Protein AF-B4UKB8-F1 (afdb_monomer_lite)

Secondary structure (DSSP, 8-state):
------------------------PPPS-PPPPPPPB-TTSPBPPPTTPPPPPPEEEPPHHHHHH-TTS-SEEETT-EEE-TTS-EEEE-TTS-EEEPPP-----

pLDDT: mean 75.97, std 21.99, range [34.5, 98.38]

Sequence (105 aa):
MDTSRHDNRANGRRRRKGGGGRRMAHGPRSPHPHIPLTDEGTPAAIPDAPPVSPVVFVSAESRQRYPWVPARVIAGSVWRGPGHERVRVDENGHAAPWKTVQRAG

Structure (mmCIF, N/CA/C/O backbone):
data_AF-B4UKB8-F1
#
_entry.id   AF-B4UKB8-F1
#
loop_
_atom_site.group_PDB
_atom_site.id
_atom_site.type_symbol
_atom_site.label_atom_id
_atom_site.label_alt_id
_atom_site.label_comp_id
_atom_site.label_asym_id
_atom_site.label_entity_id
_atom_site.label_seq_id
_atom_site.pdbx_PDB_ins_code
_atom_site.Cartn_x
_atom_site.Cartn_y
_atom_site.Cartn_z
_atom_site.occupancy
_atom_site.B_iso_or_equiv
_atom_site.auth_seq_id
_atom_site.auth_comp_id
_atom_site.auth_asym_id
_atom_site.auth_atom_id
_atom_site.pdbx_PDB_model_num
ATOM 1 N N . MET A 1 1 ? -49.475 -31.345 12.100 1.00 42.47 1 MET A N 1
ATOM 2 C CA . MET A 1 1 ? -48.491 -30.429 11.494 1.00 42.47 1 MET A CA 1
ATOM 3 C C . MET A 1 1 ? -49.209 -29.659 10.398 1.00 42.47 1 MET A C 1
ATOM 5 O O . MET A 1 1 ? -49.540 -30.219 9.365 1.00 42.47 1 MET A O 1
ATOM 9 N N . ASP A 1 2 ? -49.571 -28.437 10.762 1.00 34.50 2 ASP A N 1
ATOM 10 C CA . ASP A 1 2 ? -50.041 -27.284 9.979 1.00 34.50 2 ASP A CA 1
ATOM 11 C C . ASP A 1 2 ? -48.840 -26.767 9.122 1.00 34.50 2 ASP A C 1
ATOM 13 O O . ASP A 1 2 ? -47.711 -27.022 9.536 1.00 34.50 2 ASP A O 1
ATOM 17 N N . THR A 1 3 ? -48.885 -26.128 7.941 1.00 41.44 3 THR A N 1
ATOM 18 C CA . THR A 1 3 ? -49.873 -25.275 7.254 1.00 41.44 3 THR A CA 1
ATOM 19 C C . THR A 1 3 ? -49.525 -25.121 5.751 1.00 41.44 3 THR A C 1
ATOM 21 O O . THR A 1 3 ? -48.373 -25.250 5.348 1.00 41.44 3 THR A O 1
ATOM 24 N N . SER A 1 4 ? -50.525 -24.683 4.976 1.00 39.22 4 SER A N 1
ATOM 25 C CA . SER A 1 4 ? -50.450 -23.765 3.816 1.00 39.22 4 SER A CA 1
ATOM 26 C C . SER A 1 4 ? -49.927 -24.204 2.437 1.00 39.22 4 SER A C 1
ATOM 28 O O . SER A 1 4 ? -48.737 -24.277 2.148 1.00 39.22 4 SER A O 1
ATOM 30 N N . ARG A 1 5 ? -50.902 -24.285 1.518 1.00 43.72 5 ARG A N 1
ATOM 31 C CA . ARG A 1 5 ? -50.783 -24.075 0.067 1.00 43.72 5 ARG A CA 1
ATOM 32 C C . ARG A 1 5 ? -50.346 -22.640 -0.254 1.00 43.72 5 ARG A C 1
ATOM 34 O O . ARG A 1 5 ? -50.875 -21.707 0.338 1.00 43.72 5 ARG A O 1
ATOM 41 N N . HIS A 1 6 ? -49.543 -22.475 -1.304 1.00 42.41 6 HIS A N 1
ATOM 42 C CA . HIS A 1 6 ? -49.603 -21.301 -2.180 1.00 42.41 6 HIS A CA 1
ATOM 43 C C . HIS A 1 6 ? -49.199 -21.686 -3.610 1.00 42.41 6 HIS A C 1
ATOM 45 O O . HIS A 1 6 ? -48.025 -21.873 -3.915 1.00 42.41 6 HIS A O 1
ATOM 51 N N . ASP A 1 7 ? -50.193 -21.772 -4.493 1.00 49.03 7 ASP A N 1
ATOM 52 C CA . ASP A 1 7 ? -50.019 -21.591 -5.933 1.00 49.03 7 ASP A CA 1
ATOM 53 C C . ASP A 1 7 ? -49.760 -20.106 -6.222 1.00 49.03 7 ASP A C 1
ATOM 55 O O . ASP A 1 7 ? -50.464 -19.252 -5.682 1.00 49.03 7 ASP A O 1
ATOM 59 N N . ASN A 1 8 ? -48.819 -19.782 -7.119 1.00 47.00 8 ASN A N 1
ATOM 60 C CA . ASN A 1 8 ? -48.884 -18.538 -7.893 1.00 47.00 8 ASN A CA 1
ATOM 61 C C . ASN A 1 8 ? -48.166 -18.633 -9.251 1.00 47.00 8 ASN A C 1
ATOM 63 O O . ASN A 1 8 ? -46.953 -18.497 -9.392 1.00 47.00 8 ASN A O 1
ATOM 67 N N . ARG A 1 9 ? -49.017 -18.861 -10.252 1.00 41.69 9 ARG A N 1
ATOM 68 C CA . ARG A 1 9 ? -48.963 -18.474 -11.667 1.00 41.69 9 ARG A CA 1
ATOM 69 C C . ARG A 1 9 ? -47.932 -17.408 -12.081 1.00 41.69 9 ARG A C 1
ATOM 71 O O . ARG A 1 9 ? -47.954 -16.278 -11.619 1.00 41.69 9 ARG A O 1
ATOM 78 N N . ALA A 1 10 ? -47.200 -17.775 -13.134 1.00 43.59 10 ALA A N 1
ATOM 79 C CA . ALA A 1 10 ? -47.065 -17.063 -14.410 1.00 43.59 10 ALA A CA 1
ATOM 80 C C . ALA A 1 10 ? -46.892 -15.528 -14.414 1.00 43.59 10 ALA A C 1
ATOM 82 O O . ALA A 1 10 ? -47.843 -14.774 -14.236 1.00 43.59 10 ALA A O 1
ATOM 83 N N . ASN A 1 11 ? -45.729 -15.082 -14.899 1.00 42.34 11 ASN A N 1
ATOM 84 C CA . ASN A 1 11 ? -45.643 -13.933 -15.805 1.00 42.34 11 ASN A CA 1
ATOM 85 C C . ASN A 1 11 ? -44.385 -14.118 -16.682 1.00 42.34 11 ASN A C 1
ATOM 87 O O . ASN A 1 11 ? -43.276 -14.175 -16.174 1.00 42.34 11 ASN A O 1
ATOM 91 N N . GLY A 1 12 ? -44.438 -14.343 -17.993 1.00 37.12 12 GLY A N 1
ATOM 92 C CA . GLY A 1 12 ? -45.345 -13.727 -18.950 1.00 37.12 12 GLY A CA 1
ATOM 9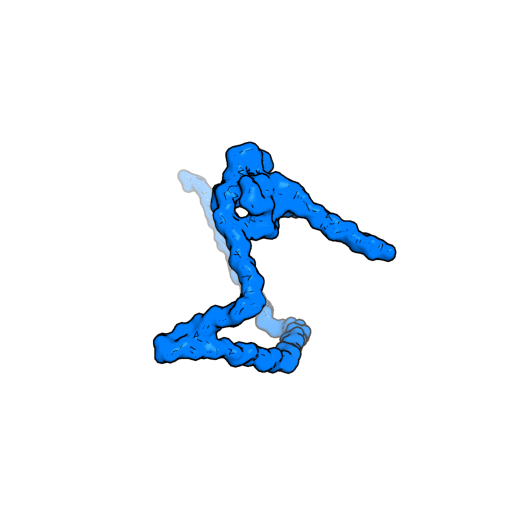3 C C . GLY A 1 12 ? -44.661 -12.522 -19.598 1.00 37.12 12 GLY A C 1
ATOM 94 O O . GLY A 1 12 ? -44.841 -11.394 -19.172 1.00 37.12 12 GLY A O 1
ATOM 95 N N . ARG A 1 13 ? -43.865 -12.788 -20.643 1.00 44.28 13 ARG A N 1
ATOM 96 C CA . ARG A 1 13 ? -43.578 -11.898 -21.787 1.00 44.28 13 ARG A CA 1
ATOM 97 C C . ARG A 1 13 ? -43.395 -10.393 -21.505 1.00 44.28 13 ARG A C 1
ATOM 99 O O . ARG A 1 13 ? -44.375 -9.663 -21.524 1.00 44.28 13 ARG A O 1
ATOM 106 N N . ARG A 1 14 ? -42.151 -9.897 -21.588 1.00 47.88 14 ARG A N 1
ATOM 107 C CA . ARG A 1 14 ? -41.823 -8.676 -22.368 1.00 47.88 14 ARG A CA 1
ATOM 108 C C . ARG A 1 14 ? -40.455 -8.801 -23.041 1.00 47.88 14 ARG A C 1
ATOM 110 O O . ARG A 1 14 ? -39.460 -8.230 -22.613 1.00 47.88 14 ARG A O 1
ATOM 117 N N . ARG A 1 15 ? -40.421 -9.540 -24.155 1.00 50.34 15 ARG A N 1
ATOM 118 C CA . ARG A 1 15 ? -39.490 -9.212 -25.240 1.00 50.34 15 ARG A CA 1
ATOM 119 C C . ARG A 1 15 ? -39.976 -7.919 -25.905 1.00 50.34 15 ARG A C 1
ATOM 121 O O . ARG A 1 15 ? -41.161 -7.815 -26.212 1.00 50.34 15 ARG A O 1
ATOM 128 N N . ARG A 1 16 ? -38.996 -7.082 -26.261 1.00 48.78 16 ARG A N 1
ATOM 129 C CA . ARG A 1 16 ? -38.951 -6.041 -27.310 1.00 48.78 16 ARG A CA 1
ATOM 130 C C . ARG A 1 16 ? -38.983 -4.580 -26.844 1.00 48.78 16 ARG A C 1
ATOM 132 O O . ARG A 1 16 ? -39.880 -4.164 -26.123 1.00 48.78 16 ARG A O 1
ATOM 139 N N . LYS A 1 17 ? -38.066 -3.838 -27.494 1.00 46.50 17 LYS A N 1
ATOM 140 C CA . LYS A 1 17 ? -37.978 -2.381 -27.717 1.00 46.50 17 LYS A CA 1
ATOM 141 C C . LYS A 1 17 ? -37.046 -1.693 -26.705 1.00 46.50 17 LYS A C 1
ATOM 143 O O . LYS A 1 17 ? -37.436 -1.421 -25.587 1.00 46.50 17 LYS A O 1
ATOM 148 N N . GLY A 1 18 ? -35.751 -1.529 -26.976 1.00 40.16 18 GLY A N 1
ATOM 149 C CA . GLY A 1 18 ? -35.167 -0.922 -28.174 1.00 40.16 18 GLY A CA 1
ATOM 150 C C . GLY A 1 18 ? -34.806 0.521 -27.822 1.00 40.16 18 GLY A C 1
ATOM 151 O O . GLY A 1 18 ? -35.671 1.384 -27.879 1.00 40.16 18 GLY A O 1
ATOM 152 N N . GLY A 1 19 ? -33.559 0.755 -27.406 1.00 40.81 19 GLY A N 1
ATOM 153 C CA . GLY A 1 19 ? -33.106 2.051 -26.899 1.00 40.81 19 GLY A CA 1
ATOM 154 C C . GLY A 1 19 ? -31.586 2.183 -26.912 1.00 40.81 19 GLY A C 1
ATOM 155 O O . GLY A 1 19 ? -30.959 2.209 -25.865 1.00 40.81 19 GLY A O 1
ATOM 156 N N . GLY A 1 20 ? -31.007 2.192 -28.115 1.00 46.44 20 GLY A N 1
ATOM 157 C CA . GLY A 1 20 ? -29.804 2.957 -28.461 1.00 46.44 20 GLY A CA 1
ATOM 158 C C . GLY A 1 20 ? -28.642 2.996 -27.467 1.00 46.44 20 GLY A C 1
ATOM 159 O O . GLY A 1 20 ? -28.174 4.082 -27.135 1.00 46.44 20 GLY A O 1
ATOM 160 N N . GLY A 1 21 ? -28.109 1.843 -27.062 1.00 44.41 21 GLY A N 1
ATOM 161 C CA . GLY A 1 21 ? -26.754 1.786 -26.521 1.00 44.41 21 GLY A CA 1
ATOM 162 C C . GLY A 1 21 ? -25.765 2.086 -27.643 1.00 44.41 21 GLY A C 1
ATOM 163 O O . GLY A 1 21 ? -25.308 1.166 -28.321 1.00 44.41 21 GLY A O 1
ATOM 164 N N . ARG A 1 22 ? -25.483 3.372 -27.884 1.00 53.16 22 ARG A N 1
ATOM 165 C CA . ARG A 1 22 ? -24.384 3.821 -28.743 1.00 53.16 22 ARG A CA 1
ATOM 166 C C . ARG A 1 22 ? -23.109 3.226 -28.155 1.00 53.16 22 ARG A C 1
ATOM 168 O O . ARG A 1 22 ? -22.557 3.760 -27.198 1.00 53.16 22 ARG A O 1
ATOM 175 N N . ARG A 1 23 ? -22.668 2.085 -28.688 1.00 57.97 23 ARG A N 1
ATOM 176 C CA . ARG A 1 23 ? -21.299 1.617 -28.495 1.00 57.97 23 ARG A CA 1
ATOM 177 C C . ARG A 1 23 ? -20.446 2.708 -29.119 1.00 57.97 23 ARG A C 1
ATOM 179 O O . ARG A 1 23 ? -20.385 2.797 -30.341 1.00 57.97 23 ARG A O 1
ATOM 186 N N . MET A 1 24 ? -19.919 3.602 -28.284 1.00 57.44 24 MET A N 1
ATOM 187 C CA . MET A 1 24 ? -18.933 4.587 -28.701 1.00 57.44 24 MET A CA 1
ATOM 188 C C . MET A 1 24 ? -17.872 3.813 -29.478 1.00 57.44 24 MET A C 1
ATOM 190 O O . MET A 1 24 ? -17.264 2.877 -28.945 1.00 57.44 24 MET A O 1
ATOM 194 N N . ALA A 1 25 ? -17.771 4.126 -30.770 1.00 57.00 25 ALA A N 1
ATOM 195 C CA . ALA A 1 25 ? -16.765 3.571 -31.648 1.00 57.00 25 ALA A CA 1
ATOM 196 C C . ALA A 1 25 ? -15.428 3.725 -30.929 1.00 57.00 25 ALA A C 1
ATOM 198 O O . ALA A 1 25 ? -15.090 4.821 -30.478 1.00 57.00 25 ALA A O 1
ATOM 199 N N . HIS A 1 26 ? -14.735 2.608 -30.720 1.00 55.56 26 HIS A N 1
ATOM 200 C CA . HIS A 1 26 ? -13.395 2.649 -30.161 1.00 55.56 26 HIS A CA 1
ATOM 201 C C . HIS A 1 26 ? -12.596 3.613 -31.035 1.00 55.56 26 HIS A C 1
ATOM 203 O O . HIS A 1 26 ? -12.594 3.463 -32.259 1.00 55.56 26 HIS A O 1
ATOM 209 N N . GLY A 1 27 ? -12.021 4.643 -30.407 1.00 62.09 27 GLY A N 1
ATOM 210 C CA . GLY A 1 27 ? -11.152 5.603 -31.078 1.00 62.09 27 GLY A CA 1
ATOM 211 C C . GLY A 1 27 ? -10.029 4.891 -31.839 1.00 62.09 27 GLY A C 1
ATOM 212 O O . GLY A 1 27 ? -9.863 3.675 -31.684 1.00 62.09 27 GLY A O 1
ATOM 213 N N . PRO A 1 28 ? -9.270 5.617 -32.680 1.00 65.06 28 PRO A N 1
ATOM 214 C CA . PRO A 1 28 ? -8.194 5.024 -33.468 1.00 65.06 28 PRO A CA 1
ATOM 215 C C . PRO A 1 28 ? -7.350 4.131 -32.562 1.00 65.06 28 PRO A C 1
ATOM 217 O O . PRO A 1 28 ? -6.882 4.576 -31.515 1.00 65.06 28 PRO A O 1
ATOM 220 N N . ARG A 1 29 ? -7.255 2.842 -32.919 1.00 63.75 29 ARG A N 1
ATOM 221 C CA . ARG A 1 29 ? -6.430 1.874 -32.197 1.00 63.75 29 ARG A CA 1
ATOM 222 C C . ARG A 1 29 ? -5.026 2.463 -32.154 1.00 63.75 29 ARG A C 1
ATOM 224 O O . ARG A 1 29 ? -4.377 2.519 -33.196 1.00 63.75 29 ARG A O 1
ATOM 231 N N . SER A 1 30 ? -4.595 2.949 -30.991 1.00 68.38 30 SER A N 1
ATOM 232 C CA . SER A 1 30 ? -3.214 3.378 -30.812 1.00 68.38 30 SER A CA 1
ATOM 233 C C . SER A 1 30 ? -2.314 2.231 -31.272 1.00 68.38 30 SER A C 1
ATOM 235 O O . SER A 1 30 ? -2.542 1.098 -30.836 1.00 68.38 30 SER A O 1
ATOM 237 N N . PRO A 1 31 ? -1.336 2.478 -32.160 1.00 69.50 31 PRO A N 1
ATOM 238 C CA . PRO A 1 31 ? -0.337 1.477 -32.487 1.00 69.50 31 PRO A CA 1
ATOM 239 C C . PRO A 1 31 ? 0.301 1.014 -31.179 1.00 69.50 31 PRO A C 1
ATOM 241 O O . PRO A 1 31 ? 0.800 1.835 -30.408 1.00 69.50 31 PRO A O 1
ATOM 244 N N . HIS A 1 32 ? 0.226 -0.283 -30.886 1.00 68.75 32 HIS A N 1
ATOM 245 C CA . HIS A 1 32 ? 0.953 -0.821 -29.747 1.00 68.75 32 HIS A CA 1
ATOM 246 C C . HIS A 1 32 ? 2.451 -0.622 -30.021 1.00 68.75 32 HIS A C 1
ATOM 248 O O . HIS A 1 32 ? 2.902 -0.983 -31.112 1.00 68.75 32 HIS A O 1
ATOM 254 N N . PRO A 1 33 ? 3.215 -0.020 -29.092 1.00 70.12 33 PRO A N 1
ATOM 255 C CA . PRO A 1 33 ? 4.646 0.153 -29.285 1.00 70.12 33 PRO A CA 1
ATOM 256 C C . PRO A 1 33 ? 5.305 -1.219 -29.463 1.00 70.12 33 PRO A C 1
ATOM 258 O O . PRO A 1 33 ? 4.980 -2.169 -28.749 1.00 70.12 33 PRO A O 1
ATOM 261 N N . HIS A 1 34 ? 6.208 -1.323 -30.439 1.00 74.94 34 HIS A N 1
ATOM 262 C CA . HIS A 1 34 ? 6.965 -2.545 -30.685 1.00 74.94 34 HIS A CA 1
ATOM 263 C C . HIS A 1 34 ? 7.937 -2.777 -29.524 1.00 74.94 34 HIS A C 1
ATOM 265 O O . HIS A 1 34 ? 8.794 -1.935 -29.256 1.00 74.94 34 HIS A O 1
ATOM 271 N N . ILE A 1 35 ? 7.795 -3.907 -28.831 1.00 76.19 35 ILE A N 1
ATOM 272 C CA . ILE A 1 35 ? 8.668 -4.283 -27.718 1.00 76.19 35 ILE A CA 1
ATOM 273 C C . ILE A 1 35 ? 9.875 -5.023 -28.312 1.00 76.19 35 ILE A C 1
ATOM 275 O O . ILE A 1 35 ? 9.672 -6.076 -28.919 1.00 76.19 35 ILE A O 1
ATOM 279 N N . PRO A 1 36 ? 11.109 -4.497 -28.196 1.00 80.69 36 PRO A N 1
ATOM 280 C CA . PRO A 1 36 ? 12.294 -5.219 -28.647 1.00 80.69 36 PRO A CA 1
ATOM 281 C C . PRO A 1 36 ? 12.444 -6.523 -27.855 1.00 80.69 36 PRO A C 1
ATOM 283 O O . PRO A 1 36 ? 12.185 -6.552 -26.652 1.00 80.69 36 PRO A O 1
ATOM 286 N N . LEU A 1 37 ? 12.844 -7.597 -28.533 1.00 84.38 37 LEU A N 1
ATOM 287 C CA . LEU A 1 37 ? 13.123 -8.892 -27.915 1.00 84.38 37 LEU A CA 1
ATOM 288 C C . LEU A 1 37 ? 14.641 -9.120 -27.854 1.00 84.38 37 LEU A C 1
ATOM 290 O O . LEU A 1 37 ? 15.369 -8.618 -28.709 1.00 84.38 37 LEU A O 1
ATOM 294 N N . THR A 1 38 ? 15.104 -9.858 -26.849 1.00 82.25 38 THR A N 1
ATOM 295 C CA . THR A 1 38 ? 16.466 -10.395 -26.761 1.00 82.25 38 THR A CA 1
ATOM 296 C C . THR A 1 38 ? 16.644 -11.562 -27.737 1.00 82.25 38 THR A C 1
ATOM 298 O O . THR A 1 38 ? 15.664 -12.054 -28.304 1.00 82.25 38 THR A O 1
ATOM 301 N N . ASP A 1 39 ? 17.877 -12.041 -27.909 1.00 86.62 39 ASP A N 1
ATOM 302 C CA . ASP A 1 39 ? 18.182 -13.194 -28.770 1.00 86.62 39 ASP A CA 1
ATOM 303 C C . ASP A 1 39 ? 17.474 -14.484 -28.300 1.00 86.62 39 ASP A C 1
ATOM 305 O O . ASP A 1 39 ? 17.158 -15.366 -29.096 1.00 86.62 39 ASP A O 1
ATOM 309 N N . GLU A 1 40 ? 17.125 -14.564 -27.013 1.00 87.06 40 GLU A N 1
ATOM 310 C CA . GLU A 1 40 ? 16.326 -15.631 -26.397 1.00 87.06 40 GLU A CA 1
ATOM 311 C C . GLU A 1 40 ? 14.808 -15.449 -26.599 1.00 87.06 40 GLU A C 1
ATOM 313 O O . GLU A 1 40 ? 14.007 -16.226 -26.076 1.00 87.06 40 GLU A O 1
ATOM 318 N N . GLY A 1 41 ? 14.385 -14.412 -27.328 1.00 85.38 41 GLY A N 1
ATOM 319 C CA . GLY A 1 41 ? 12.981 -14.099 -27.599 1.00 85.38 41 GLY A CA 1
ATOM 320 C C . GLY A 1 41 ? 12.232 -13.487 -26.411 1.00 85.38 41 GLY A C 1
ATOM 321 O O . GLY A 1 41 ? 11.002 -13.414 -26.437 1.00 85.38 41 GLY A O 1
ATOM 322 N N . THR A 1 42 ? 12.937 -13.049 -25.364 1.00 83.56 42 THR A N 1
ATOM 323 C CA . THR A 1 42 ? 12.316 -12.404 -24.196 1.00 83.56 42 THR A CA 1
ATOM 324 C C . THR A 1 42 ? 12.234 -10.889 -24.380 1.00 83.56 42 THR A C 1
ATOM 326 O O . THR A 1 42 ? 13.090 -10.326 -25.050 1.00 83.56 42 THR A O 1
ATOM 329 N N . PRO A 1 43 ? 11.236 -10.185 -23.821 1.00 79.00 43 PRO A N 1
ATOM 330 C CA . PRO A 1 43 ? 11.188 -8.726 -23.879 1.00 79.00 43 PRO A CA 1
ATOM 331 C C . PRO A 1 43 ? 12.465 -8.100 -23.311 1.00 79.00 43 PRO A C 1
ATOM 333 O O . PRO A 1 43 ? 12.779 -8.288 -22.136 1.00 79.00 43 PRO A O 1
ATOM 336 N N . ALA A 1 44 ? 13.183 -7.336 -24.130 1.00 80.50 44 ALA A N 1
ATOM 337 C CA . ALA A 1 44 ? 14.333 -6.577 -23.672 1.00 80.50 44 ALA A CA 1
ATOM 338 C C . ALA A 1 44 ? 13.862 -5.466 -22.723 1.00 80.50 44 ALA A C 1
ATOM 340 O O . ALA A 1 44 ? 12.868 -4.778 -22.981 1.00 80.50 44 ALA A O 1
ATOM 341 N N . ALA A 1 45 ? 14.578 -5.289 -21.611 1.00 71.69 45 ALA A N 1
ATOM 342 C CA . ALA A 1 45 ? 14.313 -4.190 -20.694 1.00 71.69 45 ALA A CA 1
ATOM 343 C C . ALA A 1 45 ? 14.498 -2.854 -21.429 1.00 71.69 45 ALA A C 1
ATOM 345 O O . ALA A 1 45 ? 15.518 -2.633 -22.081 1.00 71.69 45 ALA A O 1
ATOM 346 N N . ILE A 1 46 ? 13.509 -1.961 -21.330 1.00 75.94 46 ILE A N 1
ATOM 347 C CA . ILE A 1 46 ? 13.624 -0.606 -21.880 1.00 75.94 46 ILE A CA 1
ATOM 348 C C . ILE A 1 46 ? 14.675 0.128 -21.028 1.00 75.94 46 ILE A C 1
ATOM 350 O O . ILE A 1 46 ? 14.460 0.231 -19.819 1.00 75.94 46 ILE A O 1
ATOM 354 N N . PRO A 1 47 ? 15.787 0.627 -21.608 1.00 69.75 47 PRO A N 1
ATOM 355 C CA . PRO A 1 47 ? 16.892 1.215 -20.841 1.00 69.75 47 PRO A CA 1
ATOM 356 C C . PRO A 1 47 ? 16.462 2.363 -19.918 1.00 69.75 47 PRO A C 1
ATOM 358 O O . PRO A 1 47 ? 16.972 2.483 -18.810 1.00 69.75 47 PRO A O 1
ATOM 361 N N . ASP A 1 48 ? 15.471 3.148 -20.350 1.00 77.69 48 ASP A N 1
ATOM 362 C CA . ASP A 1 48 ? 14.922 4.295 -19.616 1.00 77.69 48 ASP A CA 1
ATOM 363 C C . ASP A 1 48 ? 13.628 3.965 -18.848 1.00 77.69 48 ASP A C 1
ATOM 365 O O . ASP A 1 48 ? 12.827 4.851 -18.534 1.00 77.69 48 ASP A O 1
ATOM 369 N N . ALA A 1 49 ? 13.360 2.683 -18.575 1.00 74.12 49 ALA A N 1
ATOM 370 C CA . ALA A 1 49 ? 12.207 2.307 -17.768 1.00 74.12 49 ALA A CA 1
ATOM 371 C C . ALA A 1 49 ? 12.326 2.912 -16.354 1.00 74.12 49 ALA A C 1
ATOM 373 O O . ALA A 1 49 ? 13.382 2.804 -15.725 1.00 74.12 49 ALA A O 1
ATOM 374 N N . PRO A 1 50 ? 11.244 3.499 -15.805 1.00 77.19 50 PRO A N 1
ATOM 375 C CA . PRO A 1 50 ? 11.233 3.920 -14.413 1.00 77.19 50 PRO A CA 1
ATOM 376 C C . PRO A 1 50 ? 11.550 2.739 -13.483 1.00 77.19 50 PRO A C 1
ATOM 378 O O . PRO A 1 50 ? 11.106 1.616 -13.755 1.00 77.19 50 PRO A O 1
ATOM 381 N N . PRO A 1 51 ? 12.262 2.970 -12.366 1.00 80.56 51 PRO A N 1
ATOM 382 C CA . PRO A 1 51 ? 12.519 1.921 -11.392 1.00 80.56 51 PRO A CA 1
ATOM 383 C C . PRO A 1 51 ? 11.2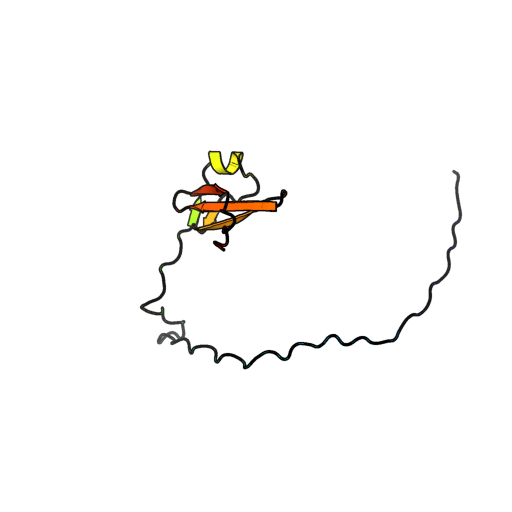04 1.348 -10.857 1.00 80.56 51 PRO A C 1
ATOM 385 O O . PRO A 1 51 ? 10.227 2.071 -10.632 1.00 80.56 51 PRO A O 1
ATOM 388 N N . VAL A 1 52 ? 11.186 0.033 -10.634 1.00 85.12 52 VAL A N 1
ATOM 389 C CA . VAL A 1 52 ? 10.036 -0.635 -10.022 1.00 85.12 52 VAL A CA 1
ATOM 390 C C . VAL A 1 52 ? 9.844 -0.131 -8.595 1.00 85.12 52 VAL A C 1
ATOM 392 O O . VAL A 1 52 ? 10.792 -0.038 -7.816 1.00 85.12 52 VAL A O 1
ATOM 395 N N . SER A 1 53 ? 8.602 0.194 -8.239 1.00 89.62 53 SER A N 1
ATOM 396 C CA . SER A 1 53 ? 8.282 0.587 -6.869 1.00 89.62 53 SER A CA 1
ATOM 397 C C . SER A 1 53 ? 8.510 -0.593 -5.912 1.00 89.62 53 SER A C 1
ATOM 399 O O . SER A 1 53 ? 8.109 -1.719 -6.231 1.00 89.62 53 SER A O 1
ATOM 401 N N . PRO A 1 54 ? 9.128 -0.369 -4.739 1.00 93.88 54 PRO A N 1
ATOM 402 C CA . PRO A 1 54 ? 9.467 -1.449 -3.824 1.00 93.88 54 PRO A CA 1
ATOM 403 C C . PRO A 1 54 ? 8.217 -2.087 -3.214 1.00 93.88 54 PRO A C 1
ATOM 405 O O . PRO A 1 54 ? 7.197 -1.433 -2.987 1.00 93.88 54 PRO A O 1
ATOM 408 N N . VAL A 1 55 ? 8.306 -3.380 -2.908 1.00 97.38 55 VAL A N 1
ATOM 409 C CA . VAL A 1 55 ? 7.308 -4.082 -2.094 1.00 97.38 55 VAL A CA 1
ATOM 410 C C . VAL A 1 55 ? 7.670 -3.894 -0.623 1.00 97.38 55 VAL A C 1
ATOM 412 O O . VAL A 1 55 ? 8.762 -4.265 -0.204 1.00 97.38 55 VAL A O 1
ATOM 415 N N . VAL A 1 56 ? 6.744 -3.350 0.162 1.00 97.94 56 VAL A N 1
ATOM 416 C CA . VAL A 1 56 ? 6.939 -2.993 1.572 1.00 97.94 56 VAL A CA 1
ATOM 417 C C . VAL A 1 56 ? 5.974 -3.756 2.474 1.00 97.94 56 VAL A C 1
ATOM 419 O O . VAL A 1 56 ? 4.877 -4.152 2.059 1.00 97.94 56 VAL A O 1
ATOM 422 N N . PHE A 1 57 ? 6.375 -3.957 3.728 1.00 98.38 57 PHE A N 1
ATOM 423 C CA . PHE A 1 57 ? 5.490 -4.458 4.774 1.00 98.38 57 PHE A CA 1
ATOM 424 C C . PHE A 1 57 ? 4.808 -3.291 5.477 1.00 98.38 57 PHE A C 1
ATOM 426 O O . PHE A 1 57 ? 5.466 -2.349 5.908 1.00 98.38 57 PHE A O 1
ATOM 433 N N . VAL A 1 58 ? 3.489 -3.367 5.622 1.00 97.81 58 VAL A N 1
ATOM 434 C CA . VAL A 1 58 ? 2.720 -2.334 6.315 1.00 97.81 58 VAL A CA 1
ATOM 435 C C . VAL A 1 58 ? 2.970 -2.441 7.816 1.00 97.81 58 VAL A C 1
ATOM 437 O O . VAL A 1 58 ? 2.784 -3.503 8.423 1.00 97.81 58 VAL A O 1
ATOM 440 N N . SER A 1 59 ? 3.378 -1.322 8.415 1.00 98.19 59 SER A N 1
ATOM 441 C CA . SER A 1 59 ? 3.681 -1.218 9.844 1.00 98.19 59 SER A CA 1
ATOM 442 C C . SER A 1 59 ? 2.523 -1.708 10.720 1.00 98.19 59 SER A C 1
ATOM 444 O O . SER A 1 59 ? 1.345 -1.588 10.369 1.00 98.19 59 SER A O 1
ATOM 446 N N . ALA A 1 60 ? 2.851 -2.259 11.892 1.00 97.88 60 ALA A N 1
ATOM 447 C CA . ALA A 1 60 ? 1.848 -2.762 12.830 1.00 97.88 60 ALA A CA 1
ATOM 448 C C . ALA A 1 60 ? 0.851 -1.668 13.251 1.00 97.88 60 ALA A C 1
ATOM 450 O O . ALA A 1 60 ? -0.349 -1.922 13.257 1.00 97.88 60 ALA A O 1
ATOM 451 N N . GLU A 1 61 ? 1.331 -0.449 13.512 1.00 97.44 61 GLU A N 1
ATOM 452 C CA . GLU A 1 61 ? 0.479 0.704 13.835 1.00 97.44 61 GLU A CA 1
ATOM 453 C C . GLU A 1 61 ? -0.499 1.025 12.693 1.00 97.44 61 GLU A C 1
ATOM 455 O O . GLU A 1 61 ? -1.699 1.192 12.915 1.00 97.44 61 GLU A O 1
ATOM 460 N N . SER A 1 62 ? -0.017 1.036 11.447 1.00 97.31 62 SER A N 1
ATOM 461 C CA . SER A 1 62 ? -0.873 1.286 10.282 1.00 97.31 62 SER A CA 1
ATOM 462 C C . SER A 1 62 ? -1.916 0.189 10.091 1.00 97.31 62 SER A C 1
ATOM 464 O O . SER A 1 62 ? -3.055 0.496 9.755 1.00 97.31 62 SER A O 1
ATOM 466 N N . ARG A 1 63 ? -1.571 -1.079 10.347 1.00 97.38 63 ARG A N 1
ATOM 467 C CA . ARG A 1 63 ? -2.531 -2.194 10.295 1.00 97.38 63 ARG A CA 1
ATOM 468 C C . ARG A 1 63 ? -3.555 -2.158 11.427 1.00 97.38 63 ARG A C 1
ATOM 470 O O . ARG A 1 63 ? -4.671 -2.616 11.226 1.00 97.38 63 ARG A O 1
ATOM 477 N N . GLN A 1 64 ? -3.206 -1.609 12.590 1.00 97.88 64 GLN A N 1
ATOM 478 C CA . GLN A 1 64 ? -4.181 -1.366 13.658 1.00 97.88 64 GLN A CA 1
ATOM 479 C C . GLN A 1 64 ? -5.171 -0.268 13.255 1.00 97.88 64 GLN A C 1
ATOM 481 O O . GLN A 1 64 ? -6.368 -0.407 13.487 1.00 97.88 64 GLN A O 1
ATOM 486 N N . ARG A 1 65 ? -4.687 0.805 12.613 1.00 96.88 65 ARG A N 1
ATOM 487 C CA . ARG A 1 65 ? -5.526 1.928 12.167 1.00 96.88 65 ARG A CA 1
ATOM 488 C C . ARG A 1 65 ? -6.361 1.602 10.923 1.00 96.88 65 ARG A C 1
ATOM 490 O O . ARG A 1 65 ? -7.491 2.063 10.813 1.00 96.88 65 ARG A O 1
ATOM 497 N N . TYR A 1 66 ? -5.815 0.810 10.003 1.00 97.31 66 TYR A N 1
ATOM 498 C CA . TYR A 1 66 ? -6.423 0.457 8.717 1.00 97.31 66 TYR A CA 1
ATOM 499 C C . TYR A 1 66 ? -6.347 -1.063 8.473 1.00 97.31 66 TYR A C 1
ATOM 501 O O . TYR A 1 66 ? -5.570 -1.524 7.631 1.00 97.31 66 TYR A O 1
ATOM 509 N N . PRO A 1 67 ? -7.148 -1.872 9.190 1.00 97.19 67 PRO A N 1
ATOM 510 C CA . PRO A 1 67 ? -7.044 -3.336 9.174 1.00 97.19 67 PRO A CA 1
ATOM 511 C C . PRO A 1 67 ? -7.381 -3.990 7.826 1.00 97.19 67 PRO A C 1
ATOM 513 O O . PRO A 1 67 ? -7.032 -5.145 7.598 1.00 97.19 67 PRO A O 1
ATOM 516 N N . TRP A 1 68 ? -8.037 -3.265 6.917 1.00 97.44 68 TRP A N 1
ATOM 517 C CA . TRP A 1 68 ? -8.339 -3.727 5.556 1.00 97.44 68 TRP A CA 1
ATOM 518 C C . TRP A 1 68 ? -7.172 -3.561 4.572 1.00 97.44 68 TRP A C 1
ATOM 520 O O . TRP A 1 68 ? -7.258 -4.045 3.444 1.00 97.44 68 TRP A O 1
ATOM 530 N N . VAL A 1 69 ? -6.098 -2.860 4.949 1.00 97.56 69 VAL A N 1
ATOM 531 C CA . VAL A 1 69 ? -4.905 -2.735 4.102 1.00 97.56 69 VAL A CA 1
ATOM 532 C C . VAL A 1 69 ? -4.090 -4.031 4.212 1.00 97.56 69 VAL A C 1
ATOM 534 O O . VAL A 1 69 ? -3.765 -4.445 5.329 1.00 97.56 69 VAL A O 1
ATOM 537 N N . PRO A 1 70 ? -3.726 -4.686 3.091 1.00 98.06 70 PRO A N 1
ATOM 538 C CA . PRO A 1 70 ? -2.921 -5.901 3.140 1.00 98.06 70 PRO A CA 1
ATOM 539 C C . PRO A 1 70 ? -1.578 -5.686 3.835 1.00 98.06 70 PRO A C 1
ATOM 541 O O . PRO A 1 70 ? -0.975 -4.621 3.748 1.00 98.06 70 PRO A O 1
ATOM 544 N N . ALA A 1 71 ? -1.062 -6.734 4.478 1.00 97.81 71 ALA A N 1
ATOM 545 C CA . ALA A 1 71 ? 0.197 -6.646 5.215 1.00 97.81 71 ALA A CA 1
ATOM 546 C C . ALA A 1 71 ? 1.423 -6.384 4.328 1.00 97.81 71 ALA A C 1
ATOM 548 O O . ALA A 1 71 ? 2.440 -5.908 4.827 1.00 97.81 71 ALA A O 1
ATOM 549 N N . ARG A 1 72 ? 1.339 -6.699 3.032 1.00 98.12 72 ARG A N 1
ATOM 550 C CA . ARG A 1 72 ? 2.416 -6.510 2.061 1.00 98.12 72 ARG A CA 1
ATOM 551 C C . ARG A 1 72 ? 1.850 -5.861 0.807 1.00 98.12 72 ARG A C 1
ATOM 553 O O . ARG A 1 72 ? 0.906 -6.390 0.222 1.00 98.12 72 ARG A O 1
ATOM 560 N N . VAL A 1 73 ? 2.403 -4.720 0.416 1.00 97.81 73 VAL A N 1
ATOM 561 C CA . VAL A 1 73 ? 1.900 -3.902 -0.699 1.00 97.81 73 VAL A CA 1
ATOM 562 C C . VAL A 1 73 ? 3.056 -3.274 -1.470 1.00 97.81 73 VAL A C 1
ATOM 564 O O . VAL A 1 73 ? 4.192 -3.284 -1.009 1.00 97.81 73 VAL A O 1
ATOM 567 N N . ILE A 1 74 ? 2.773 -2.710 -2.640 1.00 97.50 74 ILE A N 1
ATOM 568 C CA . ILE A 1 74 ? 3.738 -1.884 -3.374 1.00 97.50 74 ILE A CA 1
ATOM 569 C C . ILE A 1 74 ? 3.712 -0.470 -2.781 1.00 97.50 74 ILE A C 1
ATOM 571 O O . ILE A 1 74 ? 2.630 0.095 -2.576 1.00 97.50 74 ILE A O 1
ATOM 575 N N . ALA A 1 75 ? 4.882 0.101 -2.503 1.00 95.75 75 ALA A N 1
ATOM 576 C CA . ALA A 1 75 ? 5.005 1.472 -2.031 1.00 95.75 75 ALA A CA 1
ATOM 577 C C . ALA A 1 75 ? 4.323 2.444 -3.003 1.00 95.75 75 ALA A C 1
ATOM 579 O O . ALA A 1 75 ? 4.373 2.304 -4.223 1.00 95.75 75 ALA A O 1
ATOM 580 N N . GLY A 1 76 ? 3.625 3.424 -2.447 1.00 95.06 76 GLY A N 1
ATOM 581 C CA . GLY A 1 76 ? 2.833 4.392 -3.188 1.00 95.06 76 GLY A CA 1
ATOM 582 C C . GLY A 1 76 ? 1.424 3.926 -3.566 1.00 95.06 76 GLY A C 1
ATOM 583 O O . GLY A 1 76 ? 0.650 4.767 -4.029 1.00 95.06 76 GLY A O 1
ATOM 584 N N . SER A 1 77 ? 1.064 2.656 -3.345 1.00 95.88 77 SER A N 1
ATOM 585 C CA . SER A 1 77 ? -0.289 2.148 -3.606 1.00 95.88 77 SER A CA 1
ATOM 586 C C . SER A 1 77 ? -1.347 2.831 -2.732 1.00 95.88 77 SER A C 1
ATOM 588 O O . SER A 1 77 ? -1.104 3.169 -1.571 1.00 95.88 77 SER A O 1
ATOM 590 N N . VAL A 1 78 ? -2.537 3.040 -3.305 1.00 97.06 78 VAL A N 1
ATOM 591 C CA . VAL A 1 78 ? -3.688 3.641 -2.621 1.00 97.06 78 VAL A CA 1
ATOM 592 C C . VAL A 1 78 ? -4.761 2.579 -2.431 1.00 97.06 78 VAL A C 1
ATOM 594 O O . VAL A 1 78 ? -5.247 2.002 -3.402 1.00 97.06 78 VAL A O 1
ATOM 597 N N . TRP A 1 79 ? -5.168 2.372 -1.187 1.00 96.88 79 TRP A N 1
ATOM 598 C CA . TRP A 1 79 ? -6.176 1.400 -0.785 1.00 96.88 79 TRP A CA 1
ATOM 599 C C . TRP A 1 79 ? -7.434 2.117 -0.317 1.00 96.88 79 TRP A C 1
ATOM 601 O O . TRP A 1 79 ? -7.363 3.177 0.307 1.00 96.88 79 TRP A O 1
ATOM 611 N N . ARG A 1 80 ? -8.594 1.545 -0.637 1.00 96.75 80 ARG A N 1
ATOM 612 C CA . ARG A 1 80 ? -9.897 2.079 -0.242 1.00 96.75 80 ARG A CA 1
ATOM 613 C C . ARG A 1 80 ? -10.484 1.207 0.853 1.00 96.75 80 ARG A C 1
ATOM 615 O O . ARG A 1 80 ? -10.550 -0.008 0.688 1.00 96.75 80 ARG A O 1
ATOM 622 N N . GLY A 1 81 ? -10.914 1.837 1.933 1.00 96.12 81 GLY A N 1
ATOM 623 C CA . GLY A 1 81 ? -11.568 1.142 3.028 1.00 96.12 81 GLY A CA 1
ATOM 624 C C . GLY A 1 81 ? -13.093 1.092 2.902 1.00 96.12 81 GLY A C 1
ATOM 625 O O . GLY A 1 81 ? -13.673 1.596 1.923 1.00 96.12 81 GLY A O 1
ATOM 626 N N . PRO A 1 82 ? -13.758 0.439 3.867 1.00 95.94 82 PRO A N 1
ATOM 627 C CA . PRO A 1 82 ? -15.207 0.250 3.873 1.00 95.94 82 PRO A CA 1
ATOM 628 C C . PRO A 1 82 ? -15.989 1.568 3.984 1.00 95.94 82 PRO A C 1
ATOM 630 O O . PRO A 1 82 ? -17.054 1.695 3.378 1.00 95.94 82 PRO A O 1
ATOM 633 N N . GLY A 1 83 ? -15.456 2.578 4.675 1.00 93.56 83 GLY A N 1
ATOM 634 C CA . GLY A 1 83 ? -16.089 3.891 4.844 1.00 93.56 83 GLY A CA 1
ATOM 635 C C . GLY A 1 83 ? -15.834 4.872 3.693 1.00 93.56 83 GLY A C 1
ATOM 636 O O . GLY A 1 83 ? -16.126 6.054 3.827 1.00 93.56 83 GLY A O 1
ATOM 637 N N . HIS A 1 84 ? -15.342 4.392 2.542 1.00 92.50 84 HIS A N 1
ATOM 638 C CA . HIS A 1 84 ? -14.967 5.201 1.370 1.00 92.50 84 HIS A CA 1
ATOM 639 C C . HIS A 1 84 ? -13.714 6.074 1.560 1.00 92.50 84 HIS A C 1
ATOM 641 O O . HIS A 1 84 ? -13.325 6.796 0.638 1.00 92.50 84 HIS A O 1
ATOM 647 N N . GLU A 1 85 ? -13.032 5.962 2.696 1.00 94.06 85 GLU A N 1
ATOM 648 C CA . GLU A 1 85 ? -11.710 6.524 2.925 1.00 94.06 85 GLU A CA 1
ATOM 649 C C . GLU A 1 85 ? -10.671 5.898 1.999 1.00 94.06 85 GLU A C 1
ATOM 651 O O . GLU A 1 85 ? -10.776 4.751 1.547 1.00 94.06 85 GLU A O 1
ATOM 656 N N . ARG A 1 86 ? -9.635 6.681 1.715 1.00 96.94 86 ARG A N 1
ATOM 657 C CA . ARG A 1 86 ? -8.500 6.260 0.906 1.00 96.94 86 ARG A CA 1
ATOM 658 C C . ARG A 1 86 ? -7.234 6.496 1.698 1.00 96.94 86 ARG A C 1
ATOM 660 O O . ARG A 1 86 ? -7.078 7.549 2.309 1.00 96.94 86 ARG A O 1
ATOM 667 N N . VAL A 1 87 ? -6.328 5.536 1.651 1.00 97.25 87 VAL A N 1
ATOM 668 C CA . VAL A 1 87 ? -5.055 5.569 2.370 1.00 97.25 87 VAL A CA 1
ATOM 669 C C . VAL A 1 87 ? -3.950 5.214 1.388 1.00 97.25 87 VAL A C 1
ATOM 671 O O . VAL A 1 87 ? -4.114 4.289 0.595 1.00 97.25 87 VAL A O 1
ATOM 674 N N . ARG A 1 88 ? -2.841 5.953 1.409 1.00 97.44 88 ARG A N 1
ATOM 675 C CA . ARG A 1 88 ? -1.629 5.633 0.650 1.00 97.44 88 ARG A CA 1
ATOM 676 C C . ARG A 1 88 ? -0.576 5.065 1.583 1.00 97.44 88 ARG A C 1
ATOM 678 O O . ARG A 1 88 ? -0.390 5.600 2.671 1.00 97.44 88 ARG A O 1
ATOM 685 N N . VAL A 1 89 ? 0.106 4.017 1.134 1.00 97.88 89 VAL A N 1
ATOM 686 C CA . VAL A 1 89 ? 1.267 3.453 1.829 1.00 97.88 89 VAL A CA 1
ATOM 687 C C . VAL A 1 89 ? 2.537 4.054 1.236 1.00 97.88 89 VAL A C 1
ATOM 689 O O . VAL A 1 89 ? 2.661 4.117 0.014 1.00 97.88 89 VAL A O 1
ATOM 692 N N . ASP A 1 90 ? 3.448 4.538 2.070 1.00 96.50 90 ASP A N 1
ATOM 693 C CA . ASP A 1 90 ? 4.743 5.077 1.644 1.00 96.50 90 ASP A CA 1
ATOM 694 C C . ASP A 1 90 ? 5.830 3.990 1.534 1.00 96.50 90 ASP A C 1
ATOM 696 O O . ASP A 1 90 ? 5.564 2.795 1.671 1.00 96.50 90 ASP A O 1
ATOM 700 N N . GLU A 1 91 ? 7.064 4.399 1.244 1.00 96.50 91 GLU A N 1
ATOM 701 C CA . GLU A 1 91 ? 8.220 3.499 1.118 1.00 96.50 91 GLU A CA 1
ATOM 702 C C . GLU A 1 91 ? 8.667 2.886 2.454 1.00 96.50 91 GLU A C 1
ATOM 704 O O . GLU A 1 91 ? 9.335 1.855 2.462 1.00 96.50 91 GLU A O 1
ATOM 709 N N . ASN A 1 92 ? 8.243 3.456 3.584 1.00 97.06 92 ASN A N 1
ATOM 710 C CA . ASN A 1 92 ? 8.526 2.940 4.923 1.00 97.06 92 ASN A CA 1
ATOM 711 C C . ASN A 1 92 ? 7.431 1.980 5.420 1.00 97.06 92 ASN A C 1
ATOM 713 O O . ASN A 1 92 ? 7.507 1.473 6.539 1.00 97.06 92 ASN A O 1
ATOM 717 N N . GLY A 1 93 ? 6.382 1.747 4.623 1.00 96.81 93 GLY A N 1
ATOM 718 C CA . GLY A 1 93 ? 5.234 0.944 5.035 1.00 96.81 93 GLY A CA 1
ATOM 719 C C . GLY A 1 93 ? 4.295 1.669 6.005 1.00 96.81 93 GLY A C 1
ATOM 720 O O . GLY A 1 93 ? 3.487 1.025 6.689 1.00 96.81 93 GLY A O 1
ATOM 721 N N . HIS A 1 94 ? 4.380 2.997 6.097 1.00 97.75 94 HIS A N 1
ATOM 722 C CA . HIS A 1 94 ? 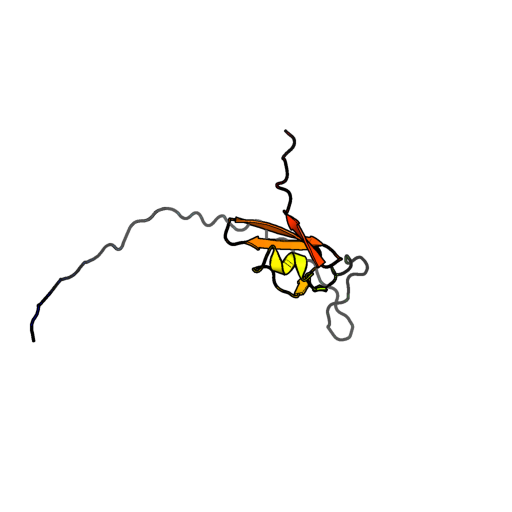3.424 3.809 6.835 1.00 97.75 94 HIS A CA 1
ATOM 723 C C . HIS A 1 94 ? 2.234 4.156 5.943 1.00 97.75 94 HIS A C 1
ATOM 725 O O . HIS A 1 94 ? 2.384 4.528 4.779 1.00 97.75 94 HIS A O 1
ATOM 731 N N . ALA A 1 95 ? 1.029 4.013 6.488 1.00 97.06 95 ALA A N 1
ATOM 732 C CA . ALA A 1 95 ? -0.207 4.264 5.772 1.00 97.06 95 ALA A CA 1
ATOM 733 C C . ALA A 1 95 ? -0.833 5.576 6.269 1.00 97.06 95 ALA A C 1
ATOM 735 O O . ALA A 1 95 ? -1.117 5.728 7.457 1.00 97.06 95 ALA A O 1
ATOM 736 N N . ALA A 1 96 ? -1.080 6.518 5.361 1.00 96.75 96 ALA A N 1
ATOM 737 C CA . ALA A 1 96 ? -1.650 7.827 5.681 1.00 96.75 96 ALA A CA 1
ATOM 738 C C . ALA A 1 96 ? -2.850 8.162 4.778 1.00 96.75 96 ALA A C 1
ATOM 740 O O . ALA A 1 96 ? -2.893 7.699 3.633 1.00 96.75 96 ALA A O 1
ATOM 741 N N . PRO A 1 97 ? -3.827 8.967 5.246 1.00 96.25 97 PRO A N 1
ATOM 742 C CA . PRO A 1 97 ? -4.961 9.379 4.426 1.00 96.25 97 PRO A CA 1
ATOM 743 C C . PRO A 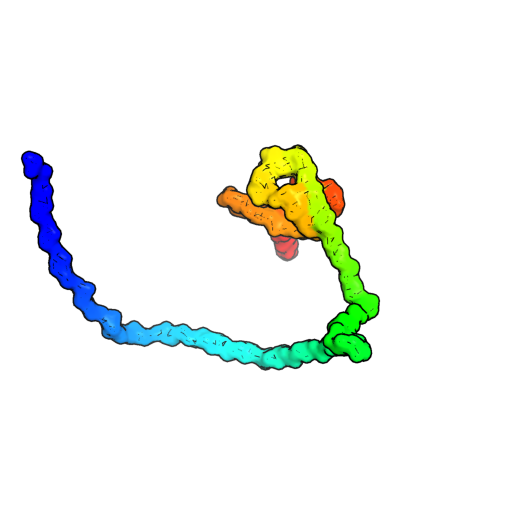1 97 ? -4.504 9.979 3.094 1.00 96.25 97 PRO A C 1
ATOM 745 O O . PRO A 1 97 ? -3.677 10.892 3.038 1.00 96.25 97 PRO A O 1
ATOM 748 N N . TRP A 1 98 ? -5.038 9.446 2.000 1.00 90.56 98 TRP A N 1
ATOM 749 C CA . TRP A 1 98 ? -4.753 9.940 0.665 1.00 90.56 98 TRP A CA 1
ATOM 750 C C . TRP A 1 98 ? -5.478 11.268 0.474 1.00 90.56 98 TRP A C 1
ATOM 752 O O . TRP A 1 98 ? -6.707 11.324 0.538 1.00 90.56 98 TRP A O 1
ATOM 762 N N . LYS A 1 99 ? -4.711 12.336 0.240 1.00 80.50 99 LYS A N 1
ATOM 763 C CA . LYS A 1 99 ? -5.250 13.681 0.036 1.00 80.50 99 LYS A CA 1
ATOM 764 C C . LYS A 1 99 ? -6.298 13.649 -1.080 1.00 80.50 99 LYS A C 1
ATOM 766 O O . LYS A 1 99 ? -6.019 13.209 -2.198 1.00 80.50 99 LYS A O 1
ATOM 771 N N . THR A 1 100 ? -7.493 14.159 -0.801 1.00 57.12 100 THR A N 1
ATOM 772 C CA . THR A 1 100 ? -8.381 14.660 -1.849 1.00 57.12 100 THR A CA 1
ATOM 773 C C . THR A 1 100 ? -7.587 15.735 -2.578 1.00 57.12 100 THR A C 1
ATOM 775 O O . THR A 1 100 ? -7.121 16.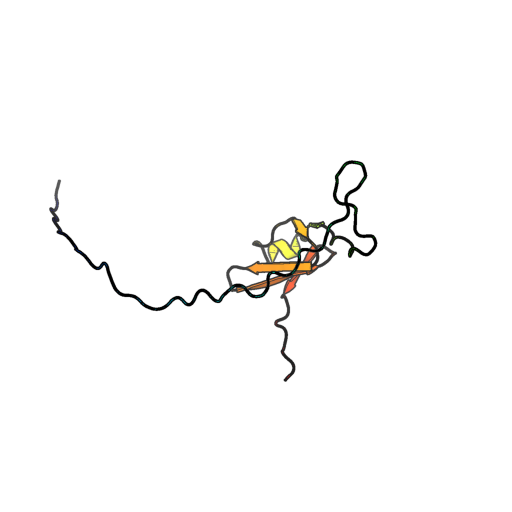682 -1.949 1.00 57.12 100 THR A O 1
ATOM 778 N N . VAL A 1 101 ? -7.360 15.574 -3.880 1.00 47.59 101 VAL A N 1
ATOM 779 C CA . VAL A 1 101 ? -6.774 16.645 -4.687 1.00 47.59 101 VAL A CA 1
ATOM 780 C C . VAL A 1 101 ? -7.718 17.838 -4.550 1.00 47.59 101 VAL A C 1
ATOM 782 O O . VAL A 1 101 ? -8.822 17.805 -5.093 1.00 47.59 101 VAL A O 1
ATOM 785 N N . GLN A 1 102 ? -7.335 18.861 -3.781 1.00 44.59 102 GLN A N 1
ATOM 786 C CA . GLN A 1 102 ? -7.983 20.159 -3.891 1.00 44.59 102 GLN A CA 1
ATOM 787 C C . GLN A 1 102 ? -7.677 20.631 -5.310 1.00 44.59 102 GLN A C 1
ATOM 789 O O . GLN A 1 102 ? -6.532 20.941 -5.631 1.00 44.59 102 GLN A O 1
ATOM 794 N N . ARG A 1 103 ? -8.682 20.597 -6.192 1.00 39.41 103 ARG A N 1
ATOM 795 C CA . ARG A 1 103 ? -8.617 21.362 -7.435 1.00 39.41 103 ARG A CA 1
ATOM 796 C C . ARG A 1 103 ? -8.501 22.821 -7.004 1.00 39.41 103 ARG A C 1
ATOM 798 O O . ARG A 1 103 ? -9.469 23.366 -6.483 1.00 39.41 103 ARG A O 1
ATOM 805 N N . ALA A 1 104 ? -7.311 23.398 -7.143 1.00 43.25 104 ALA A N 1
ATOM 806 C CA . ALA A 1 104 ? -7.164 24.843 -7.147 1.00 43.25 104 ALA A CA 1
ATOM 807 C C . ALA A 1 104 ? -8.062 25.373 -8.276 1.00 43.25 104 ALA A C 1
ATOM 809 O O . ALA A 1 104 ? -8.001 24.852 -9.395 1.00 43.25 104 ALA A O 1
ATOM 810 N N . GLY A 1 105 ? -8.980 26.270 -7.915 1.00 47.38 105 GLY A N 1
ATOM 811 C CA . GLY A 1 105 ? -9.836 26.991 -8.855 1.00 47.38 105 GLY A CA 1
ATOM 812 C C . GLY A 1 105 ? -9.072 28.076 -9.592 1.00 47.38 105 GLY A C 1
ATOM 813 O O . GLY A 1 105 ? -7.984 28.459 -9.103 1.00 47.38 105 GLY A O 1
#

Foldseek 3Di:
DDDDDDDDDDDDDDDDD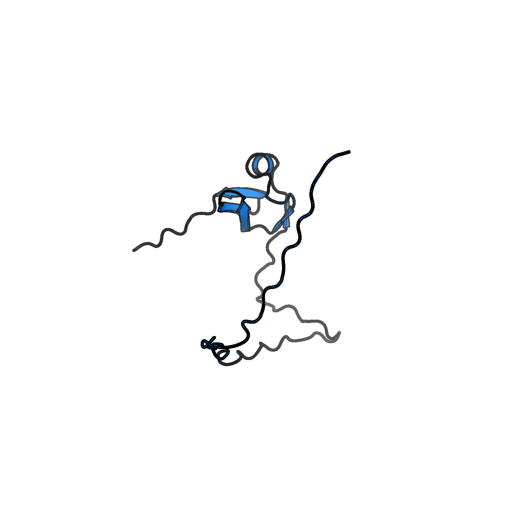DDDPPPPPPPDDPPDDDFDADPVRHGDDDPPDDDFFDWEAADPVQCVVQVVDDRIDGAQDWDADPVRWIWGQHSHNYIHTDDDPPPDD

Radius of gyration: 26.63 Å; chains: 1; bounding box: 69×57×47 Å